Protein AF-A0AAP2AKR6-F1 (afdb_monomer)

Organism: Rhodococcus hoagii (NCBI:txid43767)

pLDDT: mean 83.06, std 13.46, range [38.69, 94.25]

Mean predicted aligned error: 6.91 Å

Foldseek 3Di:
DPDPPPQDDDDDPVVVVVVVVQDQKDWDWAADPVGRVDIDIDIDGDPVHDHDDPVSVVVVVVSNVVNVVVVCVPPPD

Nearest PDB structures (foldseek):
  1dw9-assembly1_C  TM=5.654E-01  e=6.480E+00  Escherichia coli
  5n8n-assembly1_A  TM=3.168E-01  e=3.811E+00  Pseudomonas aeruginosa
  6g13-assembly1_A  TM=2.015E-01  e=6.064E+00  Middle East respiratory syndrome-related coronavirus

Sequence (77 aa):
MPDSTSRPTMITREKGEDIRRYATATLTVGRNPDNPEEVRSDLVVDPLMPPICSLRLAHILHDIADHLEAVHGVEGC

Secondary structure (DSSP, 8-state):
---S--PPPP--HHHHHHHHTT-SEEEEEEE-SS-TTSEEEEEEE-TTSPPPPHHHHHHHHHHHHHHHHHHHHHH--

Structure (mmCIF, N/CA/C/O backbone):
data_AF-A0AAP2AKR6-F1
#
_entry.id   AF-A0AAP2AKR6-F1
#
loop_
_atom_site.group_PDB
_atom_site.id
_atom_site.type_symbol
_atom_site.label_atom_id
_atom_site.label_alt_id
_atom_site.label_comp_id
_atom_site.label_asym_id
_atom_site.label_entity_id
_atom_site.label_seq_id
_atom_site.pdbx_PDB_ins_code
_atom_site.Cartn_x
_atom_site.Cartn_y
_atom_site.Cartn_z
_atom_site.occupancy
_atom_site.B_iso_or_equiv
_atom_site.auth_seq_id
_atom_site.auth_comp_id
_atom_site.auth_asym_id
_atom_site.auth_atom_id
_atom_site.pdbx_PDB_model_num
ATOM 1 N N . MET A 1 1 ? -23.615 3.497 -6.007 1.00 38.69 1 MET A N 1
ATOM 2 C CA . MET A 1 1 ? -22.429 3.015 -5.266 1.00 38.69 1 MET A CA 1
ATOM 3 C C . MET A 1 1 ? -21.232 3.679 -5.919 1.00 38.69 1 MET A C 1
ATOM 5 O O . MET A 1 1 ? -21.197 3.627 -7.141 1.00 38.69 1 MET A O 1
ATOM 9 N N . PRO A 1 2 ? -20.359 4.401 -5.199 1.00 40.41 2 PRO A N 1
ATOM 10 C CA . PRO A 1 2 ? -19.243 5.069 -5.853 1.00 40.41 2 PRO A CA 1
ATOM 11 C C . PRO A 1 2 ? -18.294 4.020 -6.444 1.00 40.41 2 PRO A C 1
ATOM 13 O O . PRO A 1 2 ? -18.005 3.006 -5.807 1.00 40.41 2 PRO A O 1
ATOM 16 N N . ASP A 1 3 ? -17.904 4.266 -7.690 1.00 40.59 3 ASP A N 1
ATOM 17 C CA . ASP A 1 3 ? -17.085 3.411 -8.539 1.00 40.59 3 ASP A CA 1
ATOM 18 C C . ASP A 1 3 ? -15.789 2.987 -7.837 1.00 40.59 3 ASP A C 1
ATOM 20 O O . ASP A 1 3 ? -14.985 3.805 -7.394 1.00 40.59 3 ASP A O 1
ATOM 24 N N . SER A 1 4 ? -15.594 1.676 -7.735 1.00 49.09 4 SER A N 1
ATOM 25 C CA . SER A 1 4 ? -14.404 1.030 -7.176 1.00 49.09 4 SER A CA 1
ATOM 26 C C . SER A 1 4 ? -13.288 0.868 -8.216 1.00 49.09 4 SER A C 1
ATOM 28 O O . SER A 1 4 ? -12.497 -0.061 -8.125 1.00 49.09 4 SER A O 1
ATOM 30 N N . THR A 1 5 ? -13.268 1.699 -9.250 1.00 45.28 5 THR A N 1
ATOM 31 C CA . THR A 1 5 ? -12.404 1.543 -10.431 1.00 45.28 5 THR A CA 1
ATOM 32 C C . THR A 1 5 ? -11.315 2.607 -10.511 1.00 45.28 5 THR A C 1
ATOM 34 O O . THR A 1 5 ? -10.640 2.735 -11.533 1.00 45.28 5 THR A O 1
ATOM 37 N N . SER A 1 6 ? -11.099 3.372 -9.438 1.00 55.94 6 SER A N 1
ATOM 38 C CA . SER A 1 6 ? -9.973 4.298 -9.369 1.00 55.94 6 SER A CA 1
ATOM 39 C C . SER A 1 6 ? -8.675 3.500 -9.375 1.00 55.94 6 SER A C 1
ATOM 41 O O . SER A 1 6 ? -8.282 2.937 -8.354 1.00 55.94 6 SER A O 1
ATOM 43 N N . ARG A 1 7 ? -8.023 3.451 -10.543 1.00 58.47 7 ARG A N 1
ATOM 44 C CA . ARG A 1 7 ? -6.682 2.887 -10.698 1.00 58.47 7 ARG A CA 1
ATOM 45 C C . ARG A 1 7 ? -5.765 3.441 -9.601 1.00 58.47 7 ARG A C 1
ATOM 47 O O . ARG A 1 7 ? -5.846 4.643 -9.308 1.00 58.47 7 ARG A O 1
ATOM 54 N N . PRO A 1 8 ? -4.885 2.606 -9.025 1.00 64.44 8 PRO A N 1
ATOM 55 C CA . PRO A 1 8 ? -3.877 3.081 -8.092 1.00 64.44 8 PRO A CA 1
ATOM 56 C C . PRO A 1 8 ? -3.135 4.257 -8.723 1.00 64.44 8 PRO A C 1
ATOM 58 O O . PRO A 1 8 ? -2.609 4.154 -9.827 1.00 64.44 8 PRO A O 1
ATOM 61 N N . THR A 1 9 ? -3.152 5.410 -8.060 1.00 66.19 9 THR A N 1
ATOM 62 C CA . THR A 1 9 ? -2.448 6.592 -8.557 1.00 66.19 9 THR A CA 1
ATOM 63 C C . THR A 1 9 ? -1.088 6.652 -7.883 1.00 66.19 9 THR A C 1
ATOM 65 O O . THR A 1 9 ? -1.010 6.763 -6.660 1.00 66.19 9 THR A O 1
ATO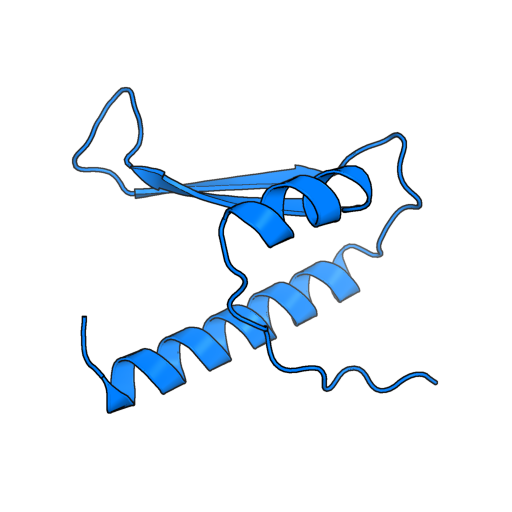M 68 N N . MET A 1 10 ? -0.017 6.609 -8.674 1.00 70.88 10 MET A N 1
ATOM 69 C CA . MET A 1 10 ? 1.325 6.927 -8.190 1.00 70.88 10 MET A CA 1
ATOM 70 C C . MET A 1 10 ? 1.362 8.408 -7.800 1.00 70.88 10 MET A C 1
ATOM 72 O O . MET A 1 10 ? 1.134 9.289 -8.630 1.00 70.88 10 MET A O 1
ATOM 76 N N . ILE A 1 11 ? 1.600 8.690 -6.522 1.00 74.88 11 ILE A N 1
ATOM 77 C CA . ILE A 1 11 ? 1.629 10.052 -5.980 1.00 74.88 11 ILE A CA 1
ATOM 78 C C . ILE A 1 11 ? 3.056 10.480 -5.652 1.00 74.88 11 ILE A C 1
ATOM 80 O O . ILE A 1 11 ? 3.905 9.673 -5.280 1.00 74.88 11 ILE A O 1
ATOM 84 N N . THR A 1 12 ? 3.319 11.782 -5.761 1.00 76.44 12 THR A N 1
ATOM 85 C CA . THR A 1 12 ? 4.593 12.360 -5.328 1.00 76.44 12 THR A CA 1
ATOM 86 C C . THR A 1 12 ? 4.737 12.272 -3.809 1.00 76.44 12 THR A C 1
ATOM 88 O O . THR A 1 12 ? 3.745 12.248 -3.076 1.00 76.44 12 THR A O 1
ATOM 91 N N . ARG A 1 13 ? 5.985 12.285 -3.320 1.00 73.88 13 ARG A N 1
ATOM 92 C CA . ARG A 1 13 ? 6.296 12.270 -1.880 1.00 73.88 13 ARG A CA 1
ATOM 93 C C . ARG A 1 13 ? 5.532 13.349 -1.106 1.00 73.88 13 ARG A C 1
ATOM 95 O O . ARG A 1 13 ? 4.962 13.053 -0.064 1.00 73.88 13 ARG A O 1
ATOM 102 N N . GLU A 1 14 ? 5.490 14.558 -1.656 1.00 75.06 14 GLU A N 1
ATOM 103 C CA . GLU A 1 14 ? 4.844 15.732 -1.060 1.00 75.06 14 GLU A CA 1
ATOM 104 C C . GLU A 1 14 ? 3.325 15.541 -0.905 1.00 75.06 14 GLU A C 1
ATOM 106 O O . GLU A 1 14 ? 2.775 15.781 0.165 1.00 75.06 14 GLU A O 1
ATOM 111 N N . LYS A 1 1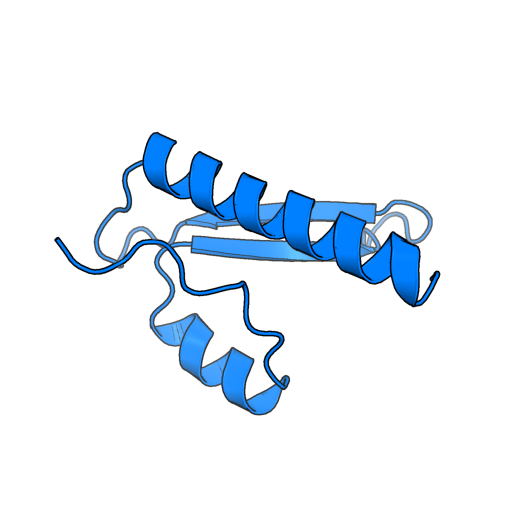5 ? 2.647 14.989 -1.924 1.00 75.31 15 LYS A N 1
ATOM 112 C CA . LYS A 1 15 ? 1.227 14.602 -1.818 1.00 75.31 15 LYS A CA 1
ATOM 113 C C . LYS A 1 15 ? 1.011 13.426 -0.861 1.00 75.31 15 LYS A C 1
ATOM 115 O O . LYS A 1 15 ? -0.031 13.336 -0.216 1.00 75.31 15 LYS A O 1
ATOM 120 N N . GLY A 1 16 ? 1.986 12.525 -0.757 1.00 77.56 16 GLY A N 1
ATOM 121 C CA . GLY A 1 16 ? 1.915 11.351 0.111 1.00 77.56 16 GLY A CA 1
ATOM 122 C C . GLY A 1 16 ? 1.994 11.655 1.605 1.00 77.56 16 GLY A C 1
ATOM 123 O O . GLY A 1 16 ? 1.519 10.851 2.404 1.00 77.56 16 GLY A O 1
ATOM 124 N N . GLU A 1 17 ? 2.586 12.775 2.017 1.00 80.38 17 GLU A N 1
ATOM 125 C CA . GLU A 1 17 ? 2.614 13.171 3.434 1.00 80.38 17 GLU A CA 1
ATOM 126 C C . GLU A 1 17 ? 1.255 13.687 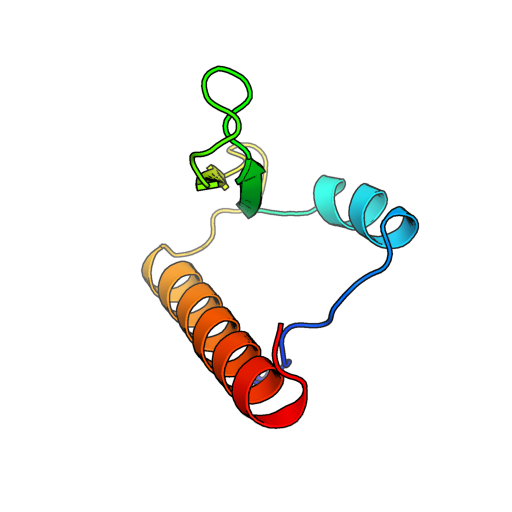3.917 1.00 80.38 17 GLU A C 1
ATOM 128 O O . GLU A 1 17 ? 0.844 13.364 5.030 1.00 80.38 17 GLU A O 1
ATOM 133 N N . ASP A 1 18 ? 0.527 14.413 3.067 1.00 80.81 18 ASP A N 1
ATOM 134 C CA . ASP A 1 18 ? -0.815 14.905 3.388 1.00 80.81 18 ASP A CA 1
ATOM 135 C C . ASP A 1 18 ? -1.849 13.768 3.394 1.00 80.81 18 ASP A C 1
ATOM 137 O O . ASP A 1 18 ? -2.586 13.595 4.363 1.00 80.81 18 ASP A O 1
ATOM 141 N N . ILE A 1 19 ? -1.825 12.897 2.376 1.00 80.69 19 ILE A N 1
ATOM 142 C CA . ILE A 1 19 ? -2.745 11.748 2.274 1.00 80.69 19 ILE A CA 1
ATOM 143 C C . ILE A 1 19 ? -2.605 10.799 3.470 1.00 80.69 19 ILE A C 1
ATOM 145 O O . ILE A 1 19 ? -3.606 10.277 3.964 1.00 80.69 19 ILE A O 1
ATOM 149 N N . ARG A 1 20 ? -1.383 10.605 3.982 1.00 81.19 20 ARG A N 1
ATOM 150 C CA . ARG A 1 20 ? -1.133 9.739 5.144 1.00 81.19 20 ARG A CA 1
ATOM 151 C C . ARG A 1 20 ? -1.869 10.186 6.404 1.00 81.19 20 ARG A C 1
ATOM 153 O O . ARG A 1 20 ? -2.234 9.330 7.199 1.00 81.19 20 ARG A O 1
ATOM 160 N N . ARG A 1 21 ? -2.144 11.484 6.567 1.00 82.81 21 ARG A N 1
ATOM 161 C CA . ARG A 1 21 ? -2.900 12.008 7.722 1.00 82.81 21 ARG A CA 1
ATOM 162 C C . ARG A 1 21 ? -4.360 11.561 7.740 1.00 82.81 21 ARG A C 1
ATOM 164 O O . ARG A 1 21 ? -4.999 11.636 8.781 1.00 82.81 21 ARG A O 1
ATOM 171 N N . TYR A 1 22 ? -4.878 11.125 6.595 1.00 84.12 22 TYR A N 1
ATOM 172 C CA . TYR A 1 22 ? -6.271 10.726 6.412 1.00 84.12 22 TYR A CA 1
ATOM 173 C C . TYR A 1 22 ? -6.405 9.259 5.981 1.00 84.12 22 TYR A C 1
ATOM 175 O O . TYR A 1 22 ? -7.488 8.825 5.586 1.00 84.12 22 TYR A O 1
ATOM 183 N N . ALA A 1 23 ? -5.319 8.486 6.024 1.00 88.00 23 ALA A N 1
ATOM 184 C CA . ALA A 1 23 ? -5.313 7.107 5.565 1.00 88.00 23 ALA A CA 1
ATOM 185 C C . ALA A 1 23 ? -5.815 6.157 6.661 1.00 88.00 23 ALA A C 1
ATOM 187 O O . ALA A 1 23 ? -5.208 6.047 7.720 1.00 88.00 23 ALA A O 1
ATOM 188 N N . THR 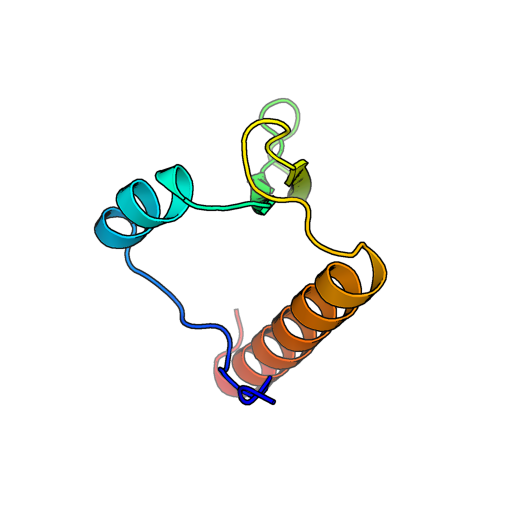A 1 24 ? -6.876 5.394 6.380 1.00 90.56 24 THR A N 1
ATOM 189 C CA . THR A 1 24 ? -7.302 4.288 7.258 1.00 90.56 24 THR A CA 1
ATOM 190 C C . THR A 1 24 ? -6.251 3.175 7.325 1.00 90.56 24 THR A C 1
ATOM 192 O O . THR A 1 24 ? -6.084 2.540 8.363 1.00 90.56 24 THR A O 1
ATOM 195 N N . ALA A 1 25 ? -5.542 2.918 6.223 1.00 90.56 25 ALA A N 1
ATOM 196 C CA . ALA A 1 25 ? -4.486 1.918 6.150 1.00 90.56 25 ALA A CA 1
ATOM 197 C C . ALA A 1 25 ? -3.317 2.429 5.302 1.00 90.56 25 ALA A C 1
ATOM 199 O O . ALA A 1 25 ? -3.525 3.087 4.281 1.00 90.56 25 ALA A O 1
ATOM 200 N N . THR A 1 26 ? -2.096 2.100 5.714 1.00 90.75 26 THR A N 1
ATOM 201 C CA . THR A 1 26 ? -0.856 2.439 5.010 1.00 90.75 26 THR A CA 1
ATOM 202 C C . THR A 1 26 ? -0.081 1.163 4.709 1.00 90.75 26 THR A C 1
ATOM 204 O O . THR A 1 26 ? 0.298 0.443 5.631 1.00 90.75 26 THR A O 1
ATOM 207 N N . LEU A 1 27 ? 0.169 0.899 3.423 1.00 90.12 27 LEU A N 1
ATOM 208 C CA . LEU A 1 27 ? 1.110 -0.123 2.970 1.00 90.12 27 LEU A CA 1
ATOM 209 C C . LEU A 1 27 ? 2.480 0.525 2.757 1.00 90.12 27 LEU A C 1
ATOM 211 O O . LEU A 1 27 ? 2.608 1.474 1.981 1.00 90.12 27 LEU A O 1
ATOM 215 N N . THR A 1 28 ? 3.506 -0.003 3.411 1.00 89.19 28 THR A N 1
ATOM 216 C CA . THR A 1 28 ? 4.903 0.366 3.169 1.00 89.19 28 THR A CA 1
ATOM 217 C C . THR A 1 28 ? 5.655 -0.830 2.618 1.00 89.19 28 THR A C 1
ATOM 219 O O . THR A 1 28 ? 5.606 -1.898 3.217 1.00 89.19 28 THR A O 1
ATOM 222 N N . VAL A 1 29 ? 6.367 -0.641 1.507 1.00 90.62 29 VAL A N 1
ATOM 223 C CA . VAL A 1 29 ? 7.267 -1.636 0.910 1.00 90.62 29 VAL A CA 1
ATOM 224 C C . VAL A 1 29 ? 8.648 -1.006 0.799 1.00 90.62 29 VAL A C 1
ATOM 226 O O . VAL A 1 29 ? 8.778 0.122 0.319 1.00 90.62 29 VAL A O 1
ATOM 229 N N . GLY A 1 30 ? 9.680 -1.700 1.264 1.00 90.44 30 GLY A N 1
ATOM 230 C CA . GLY A 1 30 ? 11.041 -1.176 1.248 1.00 90.44 30 GLY A CA 1
ATOM 231 C C . GLY A 1 30 ? 12.067 -2.210 1.678 1.00 90.44 30 GLY A C 1
ATOM 232 O O . GLY A 1 30 ? 11.743 -3.372 1.900 1.00 90.44 30 GLY A O 1
ATOM 233 N N . ARG A 1 31 ? 13.325 -1.784 1.794 1.00 93.69 31 ARG A N 1
ATOM 234 C CA . ARG A 1 31 ? 14.386 -2.643 2.329 1.00 93.69 31 ARG A CA 1
ATOM 235 C C . ARG A 1 31 ? 14.232 -2.777 3.836 1.00 93.69 31 ARG A C 1
ATOM 237 O O . ARG A 1 31 ? 13.960 -1.786 4.517 1.00 93.69 31 ARG A O 1
ATOM 244 N N . ASN A 1 32 ? 14.437 -3.984 4.345 1.00 89.25 32 ASN A N 1
ATOM 245 C CA . ASN A 1 32 ? 14.538 -4.219 5.774 1.00 89.25 32 ASN A CA 1
ATOM 246 C C . ASN A 1 32 ? 15.763 -3.444 6.320 1.00 89.25 32 ASN A C 1
ATOM 248 O O . ASN A 1 32 ? 16.867 -3.609 5.794 1.00 89.25 32 ASN A O 1
ATOM 252 N N . PRO A 1 33 ? 15.603 -2.576 7.338 1.00 86.81 33 PRO A N 1
ATOM 253 C CA . PRO A 1 33 ? 16.718 -1.806 7.891 1.00 86.81 33 PRO A CA 1
ATOM 254 C C . PRO A 1 33 ? 17.780 -2.688 8.559 1.00 86.81 33 PRO A C 1
ATOM 256 O O . PRO A 1 33 ? 18.954 -2.322 8.554 1.00 86.81 33 PRO A O 1
ATOM 259 N N . ASP A 1 34 ? 17.383 -3.847 9.090 1.00 92.94 34 ASP A N 1
ATOM 260 C CA . ASP A 1 34 ? 18.284 -4.797 9.750 1.00 92.94 34 ASP A CA 1
ATOM 261 C C . ASP A 1 34 ? 18.980 -5.725 8.741 1.00 92.94 34 ASP A C 1
ATOM 263 O O . ASP A 1 34 ? 20.054 -6.262 9.014 1.00 92.94 34 ASP A O 1
ATOM 267 N N . ASN A 1 35 ? 18.381 -5.901 7.559 1.00 92.12 35 ASN A N 1
ATOM 268 C CA . ASN A 1 35 ? 18.919 -6.710 6.470 1.00 92.12 35 ASN A CA 1
ATOM 269 C C . ASN A 1 35 ? 18.592 -6.085 5.098 1.00 92.12 35 ASN A C 1
ATOM 271 O O . ASN A 1 35 ? 17.564 -6.410 4.505 1.00 92.12 35 ASN A O 1
ATOM 275 N N . PRO A 1 36 ? 19.459 -5.217 4.549 1.00 91.44 36 PRO A N 1
ATOM 276 C CA . PRO A 1 36 ? 19.158 -4.463 3.329 1.00 91.44 36 PRO A CA 1
ATOM 277 C C . PRO A 1 36 ? 18.914 -5.293 2.057 1.00 91.44 36 PRO A C 1
ATOM 279 O O . PRO A 1 36 ? 18.386 -4.745 1.089 1.00 91.44 36 PRO A O 1
ATOM 282 N N . GLU A 1 37 ? 19.303 -6.572 2.043 1.00 93.00 37 GLU A N 1
ATOM 283 C CA . GLU A 1 37 ? 19.055 -7.509 0.933 1.00 93.00 37 GLU A CA 1
ATOM 284 C C . GLU A 1 37 ? 17.619 -8.058 0.932 1.00 93.00 37 GLU A C 1
ATOM 286 O O . GLU A 1 37 ? 17.158 -8.632 -0.053 1.00 93.00 37 GLU A O 1
ATOM 291 N N . GLU A 1 38 ? 16.889 -7.880 2.031 1.00 94.25 38 GLU A N 1
ATOM 292 C CA . GLU A 1 38 ? 15.512 -8.327 2.172 1.00 94.25 38 GLU A CA 1
ATOM 293 C C . GLU A 1 38 ? 14.541 -7.177 1.884 1.00 94.25 38 GLU A C 1
ATOM 295 O O . GLU A 1 38 ? 14.651 -6.080 2.441 1.00 94.25 38 GLU A O 1
ATOM 300 N N . VAL A 1 39 ? 13.546 -7.438 1.036 1.00 92.56 39 VAL A N 1
ATOM 301 C CA . VAL A 1 39 ? 12.392 -6.549 0.881 1.00 92.56 39 VAL A CA 1
ATOM 302 C C . VAL A 1 39 ? 11.354 -6.924 1.928 1.00 92.56 39 VAL A C 1
ATOM 304 O O . VAL A 1 39 ? 10.923 -8.072 2.007 1.00 92.56 39 VAL A O 1
ATOM 307 N N . ARG A 1 40 ? 10.925 -5.937 2.709 1.00 92.44 40 ARG A N 1
ATOM 308 C CA . ARG A 1 40 ? 9.877 -6.068 3.714 1.00 92.44 40 ARG A CA 1
ATOM 309 C C . ARG A 1 40 ? 8.667 -5.232 3.318 1.00 92.44 40 ARG A C 1
ATOM 311 O O . ARG A 1 40 ? 8.799 -4.135 2.770 1.00 92.44 40 ARG A O 1
ATOM 318 N N . SER A 1 41 ? 7.487 -5.755 3.636 1.00 91.81 41 SER A N 1
ATOM 319 C CA . SER A 1 41 ? 6.227 -5.031 3.537 1.00 91.81 41 SER A CA 1
ATOM 320 C C . SER A 1 41 ? 5.501 -5.022 4.875 1.00 91.81 41 SER A C 1
ATOM 322 O O . SER A 1 41 ? 5.352 -6.074 5.494 1.00 91.81 41 SER A O 1
ATOM 324 N N . ASP A 1 42 ? 4.982 -3.866 5.269 1.00 91.69 42 ASP A N 1
ATOM 325 C CA . ASP A 1 42 ? 4.156 -3.707 6.463 1.00 91.69 42 ASP A CA 1
ATOM 326 C C . ASP A 1 42 ? 2.843 -3.013 6.085 1.00 91.69 42 ASP A C 1
ATOM 328 O O . ASP A 1 42 ? 2.831 -2.034 5.335 1.00 91.69 42 ASP A O 1
ATOM 332 N N . LEU A 1 43 ? 1.730 -3.532 6.605 1.00 91.62 43 LEU A N 1
ATOM 333 C CA . LEU A 1 43 ? 0.406 -2.928 6.486 1.00 91.62 43 LEU A CA 1
ATOM 334 C C . LEU A 1 43 ? -0.030 -2.445 7.867 1.00 91.62 43 LEU A C 1
ATOM 336 O O . LEU A 1 43 ? -0.311 -3.250 8.754 1.00 91.62 43 LEU A O 1
ATOM 340 N N . VAL A 1 44 ? -0.094 -1.129 8.042 1.00 90.69 44 VAL A N 1
ATOM 341 C CA . VAL A 1 44 ? -0.495 -0.491 9.300 1.00 90.69 44 VAL A CA 1
ATOM 342 C C . VAL A 1 44 ? -1.903 0.066 9.149 1.00 90.69 44 VAL A C 1
ATOM 344 O O . VAL A 1 44 ? -2.176 0.796 8.199 1.00 90.69 44 VAL A O 1
ATOM 347 N N . VAL A 1 45 ? -2.794 -0.265 10.082 1.00 90.19 45 VAL A N 1
ATOM 348 C CA . VAL A 1 45 ? -4.157 0.281 10.151 1.00 90.19 45 VAL A CA 1
ATOM 349 C C . VAL A 1 45 ? -4.215 1.284 11.295 1.00 90.19 45 VAL A C 1
ATOM 351 O O . VAL A 1 45 ? -3.802 0.958 12.408 1.00 90.19 45 VAL A O 1
ATOM 354 N N . ASP A 1 46 ? -4.713 2.490 11.027 1.00 89.56 46 ASP A N 1
ATOM 355 C CA . ASP A 1 46 ? -4.862 3.523 12.052 1.00 89.56 46 ASP A CA 1
ATOM 356 C C . ASP A 1 46 ? -6.173 3.301 12.834 1.00 89.56 46 ASP A C 1
ATOM 358 O O . ASP A 1 46 ? -7.255 3.395 12.246 1.00 89.56 46 ASP A O 1
ATOM 362 N N . PRO A 1 47 ? -6.115 3.010 14.148 1.00 86.50 47 PRO A N 1
ATOM 363 C CA . PRO A 1 47 ? -7.311 2.773 14.953 1.00 86.50 47 PRO A CA 1
ATOM 364 C C . PRO A 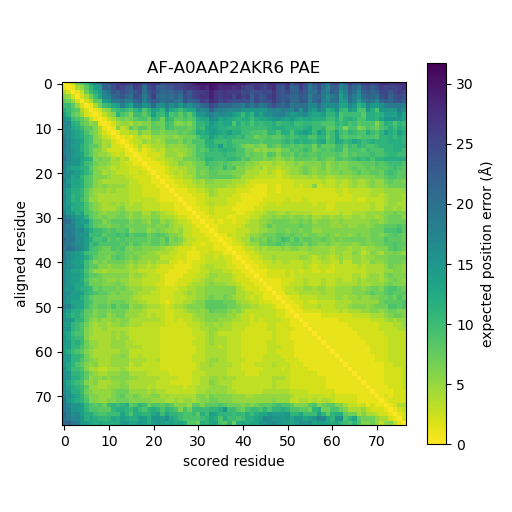1 47 ? -8.146 4.038 15.210 1.00 86.50 47 PRO A C 1
ATOM 366 O O . PRO A 1 47 ? -9.288 3.920 15.653 1.00 86.50 47 PRO A O 1
ATOM 369 N N . LEU A 1 48 ? -7.597 5.235 14.976 1.00 90.50 48 LEU A N 1
ATOM 370 C CA . LEU A 1 48 ? -8.306 6.509 15.134 1.00 90.50 48 LEU A CA 1
ATOM 371 C C . LEU A 1 48 ? -9.116 6.887 13.886 1.00 90.50 48 LEU A C 1
ATOM 373 O O . LEU A 1 48 ? -9.982 7.762 13.957 1.00 90.50 48 LEU A O 1
ATOM 377 N N . MET A 1 49 ? -8.856 6.229 12.756 1.00 91.25 49 MET A N 1
ATOM 378 C CA . MET A 1 49 ? -9.562 6.459 11.501 1.00 91.25 49 MET A CA 1
ATOM 379 C C . MET A 1 49 ? -10.793 5.552 11.373 1.00 91.25 49 MET A C 1
ATOM 381 O O . MET A 1 49 ? -10.829 4.462 11.951 1.00 91.25 49 MET A O 1
ATOM 385 N N . PRO A 1 50 ? -11.820 5.954 10.595 1.00 90.31 50 PRO A N 1
ATOM 386 C CA . PRO A 1 50 ? -12.963 5.092 10.327 1.00 90.31 50 PRO A CA 1
ATOM 387 C C . PRO A 1 50 ? -12.506 3.735 9.773 1.00 90.31 50 PRO A C 1
ATOM 389 O O . PRO A 1 50 ? -11.701 3.710 8.834 1.00 90.31 50 PRO A O 1
ATOM 392 N N . PRO A 1 51 ? -13.002 2.612 10.324 1.00 87.88 51 PRO A N 1
ATOM 393 C CA . PRO A 1 51 ? -12.519 1.293 9.956 1.00 87.88 51 PRO A CA 1
ATOM 394 C C . PRO A 1 51 ? -12.894 0.958 8.512 1.00 87.88 51 PRO A C 1
ATOM 396 O O . PRO A 1 51 ? -14.001 1.242 8.049 1.00 87.88 51 PRO A O 1
ATOM 399 N N . ILE A 1 52 ? -11.979 0.287 7.815 1.00 87.81 52 ILE A N 1
ATOM 400 C CA . ILE A 1 52 ? -12.234 -0.310 6.505 1.00 87.81 52 ILE A CA 1
ATOM 401 C C . ILE A 1 52 ? -12.496 -1.807 6.671 1.00 87.81 52 ILE A C 1
ATOM 403 O O . ILE A 1 52 ? -11.847 -2.486 7.464 1.00 87.81 52 ILE A O 1
ATOM 407 N N . CYS A 1 53 ? -13.453 -2.344 5.915 1.00 92.56 53 CYS A N 1
ATOM 408 C CA . CYS A 1 53 ? -13.682 -3.785 5.870 1.00 92.56 53 CYS A CA 1
ATOM 409 C C . CYS A 1 53 ? -12.431 -4.505 5.337 1.00 92.56 53 CYS A C 1
ATOM 411 O O . CYS A 1 53 ? -11.934 -4.160 4.265 1.00 92.56 53 CYS A O 1
ATOM 413 N N . SER A 1 54 ? -11.960 -5.543 6.032 1.00 90.50 54 SER A N 1
ATOM 414 C CA . SER A 1 54 ? -10.747 -6.275 5.643 1.00 90.50 54 SER A CA 1
ATOM 415 C C . SER A 1 54 ? -10.841 -6.896 4.247 1.00 90.50 54 SER A C 1
ATOM 417 O O . SER A 1 54 ? -9.875 -6.844 3.494 1.00 90.50 54 SER A O 1
ATOM 419 N N . LEU A 1 55 ? -12.014 -7.415 3.858 1.00 92.94 55 LEU A N 1
ATOM 420 C CA . LEU A 1 55 ? -12.230 -7.946 2.506 1.00 92.94 55 LEU A CA 1
ATOM 421 C C . LEU A 1 55 ? -12.098 -6.847 1.446 1.00 92.94 55 LEU A C 1
ATOM 423 O O . LEU A 1 55 ? -11.522 -7.053 0.383 1.00 92.94 55 LEU A O 1
ATOM 427 N N . ARG A 1 56 ? -12.601 -5.649 1.755 1.00 92.31 56 ARG A N 1
ATOM 428 C CA . ARG A 1 56 ? -12.490 -4.498 0.863 1.00 92.31 56 ARG A CA 1
ATOM 429 C C . ARG A 1 56 ? -11.037 -4.061 0.696 1.00 92.31 56 ARG A C 1
ATOM 431 O O . ARG A 1 56 ? -10.633 -3.764 -0.422 1.00 92.31 56 ARG A O 1
ATOM 438 N N . LEU A 1 57 ? -10.272 -4.044 1.787 1.00 91.19 57 LEU A N 1
ATOM 439 C CA . LEU A 1 57 ? -8.845 -3.732 1.756 1.00 91.19 57 LEU A CA 1
ATOM 440 C C . LEU A 1 57 ? -8.057 -4.770 0.945 1.00 91.19 57 LEU A C 1
ATOM 442 O O . LEU A 1 57 ? -7.229 -4.385 0.129 1.00 91.19 57 LEU A O 1
ATOM 446 N N . ALA A 1 58 ? -8.361 -6.062 1.102 1.00 92.88 58 ALA A N 1
ATOM 447 C CA . ALA A 1 58 ? -7.730 -7.127 0.324 1.00 92.88 58 ALA A CA 1
ATOM 448 C C . ALA A 1 58 ? -7.949 -6.957 -1.189 1.00 92.88 58 ALA A C 1
ATOM 450 O O . ALA A 1 58 ? -6.994 -7.062 -1.951 1.00 92.88 58 ALA A O 1
ATOM 451 N N . HIS A 1 59 ? -9.172 -6.627 -1.623 1.00 94.25 59 HIS A N 1
ATOM 452 C CA . HIS A 1 59 ? -9.441 -6.351 -3.039 1.00 94.25 59 HIS A CA 1
ATOM 453 C C . HIS A 1 59 ? -8.652 -5.143 -3.558 1.00 94.25 59 HIS A C 1
ATOM 455 O O . HIS A 1 59 ? -8.060 -5.229 -4.623 1.00 94.25 59 HIS A O 1
ATOM 461 N N . ILE A 1 60 ? -8.562 -4.054 -2.784 1.00 91.00 60 ILE A N 1
ATOM 462 C CA . ILE A 1 60 ? -7.766 -2.878 -3.178 1.00 91.00 60 ILE A CA 1
ATOM 463 C C . ILE A 1 60 ? -6.284 -3.245 -3.339 1.00 91.00 60 ILE A C 1
ATOM 465 O O . ILE A 1 60 ? -5.638 -2.802 -4.283 1.00 91.00 60 ILE A O 1
ATOM 469 N N . LEU A 1 61 ? -5.733 -4.052 -2.427 1.00 91.31 61 LEU A N 1
ATOM 470 C CA . LEU A 1 61 ? -4.344 -4.512 -2.519 1.00 91.31 61 LEU A CA 1
ATOM 471 C C . LEU A 1 61 ? -4.115 -5.415 -3.737 1.00 91.31 61 LEU A C 1
ATOM 473 O O . LEU A 1 61 ? -3.057 -5.332 -4.355 1.00 91.31 61 LEU A O 1
ATOM 477 N N . HIS A 1 62 ? -5.100 -6.236 -4.097 1.00 92.75 62 HIS A N 1
ATOM 478 C CA . HIS A 1 62 ? -5.047 -7.051 -5.306 1.00 92.75 62 HIS A CA 1
ATOM 479 C C . HIS A 1 62 ? -5.070 -6.186 -6.572 1.00 92.75 62 HIS A C 1
ATOM 481 O O . HIS A 1 62 ? -4.187 -6.332 -7.409 1.00 92.75 62 HIS A O 1
ATOM 487 N N . ASP A 1 63 ? -5.970 -5.201 -6.648 1.00 91.56 63 ASP A N 1
ATOM 488 C CA . ASP A 1 63 ? -6.023 -4.247 -7.766 1.00 91.56 63 ASP A CA 1
ATOM 48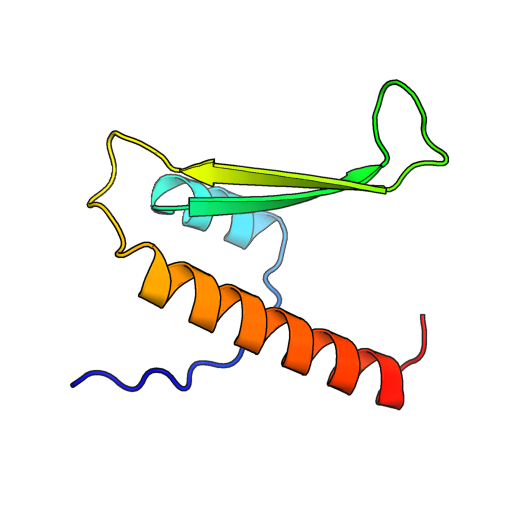9 C C . ASP A 1 63 ? -4.694 -3.475 -7.924 1.00 91.56 63 ASP A C 1
ATOM 491 O O . ASP A 1 63 ? -4.265 -3.158 -9.036 1.00 91.56 63 ASP A O 1
ATOM 495 N N . ILE A 1 64 ? -4.021 -3.164 -6.806 1.00 89.25 64 ILE A N 1
ATOM 496 C CA . ILE A 1 64 ? -2.678 -2.567 -6.807 1.00 89.25 64 ILE A CA 1
ATOM 497 C C . ILE A 1 64 ? -1.643 -3.537 -7.377 1.00 89.25 64 ILE A C 1
ATOM 499 O O . ILE A 1 64 ? -0.835 -3.121 -8.207 1.00 89.25 64 ILE A O 1
ATOM 503 N N . ALA A 1 65 ? -1.657 -4.799 -6.947 1.00 91.19 65 ALA A N 1
ATOM 504 C CA . ALA A 1 65 ? -0.732 -5.816 -7.438 1.00 91.19 65 ALA A CA 1
ATOM 505 C C . ALA A 1 65 ? -0.877 -6.010 -8.955 1.00 91.19 65 ALA A C 1
ATOM 507 O O . ALA A 1 65 ? 0.106 -5.851 -9.678 1.00 91.19 65 ALA A O 1
ATOM 508 N N . ASP A 1 66 ? -2.106 -6.208 -9.439 1.00 91.69 66 ASP A N 1
ATOM 509 C CA . ASP A 1 66 ? -2.413 -6.355 -10.866 1.00 91.69 66 ASP A CA 1
ATOM 510 C C . ASP A 1 66 ? -1.917 -5.147 -11.678 1.00 91.69 66 ASP A C 1
ATOM 512 O O . ASP A 1 66 ? -1.368 -5.286 -12.774 1.00 91.69 66 ASP A O 1
ATOM 516 N N . HIS A 1 67 ? -2.079 -3.934 -11.138 1.00 87.56 67 HIS A N 1
ATOM 517 C CA . HIS A 1 67 ? -1.590 -2.726 -11.795 1.00 87.56 67 HIS A CA 1
ATOM 518 C C . HIS A 1 67 ? -0.058 -2.681 -11.878 1.00 87.56 67 HIS A C 1
ATOM 520 O O . HIS A 1 67 ? 0.476 -2.335 -12.933 1.00 87.56 67 HIS A O 1
ATOM 526 N N . LEU A 1 68 ? 0.646 -3.025 -10.797 1.00 87.31 68 LEU A N 1
ATOM 527 C CA . LEU A 1 68 ? 2.111 -3.037 -10.765 1.00 87.31 68 LEU A CA 1
ATOM 528 C C . LEU A 1 68 ? 2.692 -4.097 -11.708 1.00 87.31 68 LEU A C 1
ATOM 530 O O . LEU A 1 68 ? 3.652 -3.809 -12.422 1.00 87.31 68 LEU A O 1
ATOM 534 N N . GLU A 1 69 ? 2.088 -5.285 -11.767 1.00 90.62 69 GLU A N 1
ATOM 535 C CA . GLU A 1 69 ? 2.470 -6.336 -12.717 1.00 90.62 69 GLU A CA 1
ATOM 536 C C . GLU A 1 69 ? 2.290 -5.875 -14.168 1.00 90.62 69 GLU A C 1
ATOM 538 O O . GLU A 1 69 ? 3.179 -6.063 -15.003 1.00 90.62 69 GLU A O 1
ATOM 543 N N . ALA A 1 70 ? 1.172 -5.205 -14.462 1.00 88.00 70 ALA A N 1
ATOM 544 C CA . ALA A 1 70 ? 0.923 -4.646 -15.785 1.00 88.00 70 ALA A CA 1
ATOM 545 C C . ALA A 1 70 ? 1.952 -3.568 -16.170 1.00 88.00 7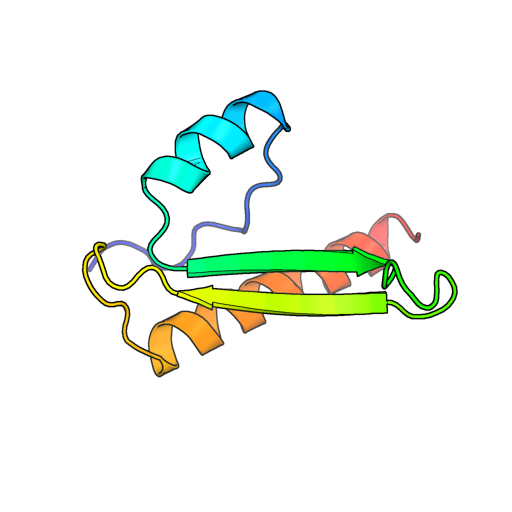0 ALA A C 1
ATOM 547 O O . ALA A 1 70 ? 2.404 -3.548 -17.314 1.00 88.00 70 ALA A O 1
ATOM 548 N N . VAL A 1 71 ? 2.341 -2.689 -15.236 1.00 85.88 71 VAL A N 1
ATOM 549 C CA . VAL A 1 71 ? 3.383 -1.671 -15.470 1.00 85.88 71 VAL A CA 1
ATOM 550 C C . VAL A 1 71 ? 4.744 -2.327 -15.705 1.00 85.88 71 VAL A C 1
ATOM 552 O O . VAL A 1 71 ? 5.412 -1.990 -16.681 1.00 85.88 71 VAL A O 1
ATOM 555 N N . HIS A 1 72 ? 5.129 -3.313 -14.889 1.00 86.00 72 HIS A N 1
ATOM 556 C CA . HIS A 1 72 ? 6.380 -4.055 -15.071 1.00 86.00 72 HIS A CA 1
ATOM 557 C C . HIS A 1 72 ? 6.461 -4.732 -16.446 1.00 86.00 72 HIS A C 1
ATOM 559 O O . HIS A 1 72 ? 7.497 -4.674 -17.107 1.00 86.00 72 HIS A O 1
ATOM 565 N N . GLY A 1 73 ? 5.358 -5.321 -16.918 1.00 82.62 73 GLY A N 1
ATOM 566 C CA . GLY A 1 73 ? 5.292 -5.924 -18.251 1.00 82.62 73 GLY A CA 1
ATOM 567 C C . GLY A 1 73 ? 5.550 -4.942 -19.404 1.00 82.62 73 GLY A C 1
ATOM 568 O O . GLY A 1 73 ? 5.895 -5.378 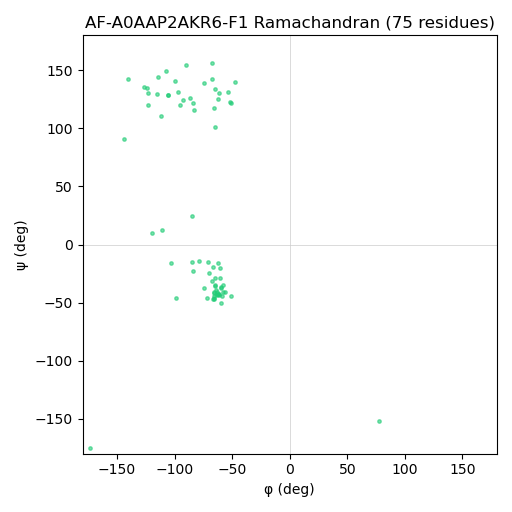-20.502 1.00 82.62 73 GLY A O 1
ATOM 569 N N . VAL A 1 74 ? 5.401 -3.634 -19.169 1.00 84.25 74 V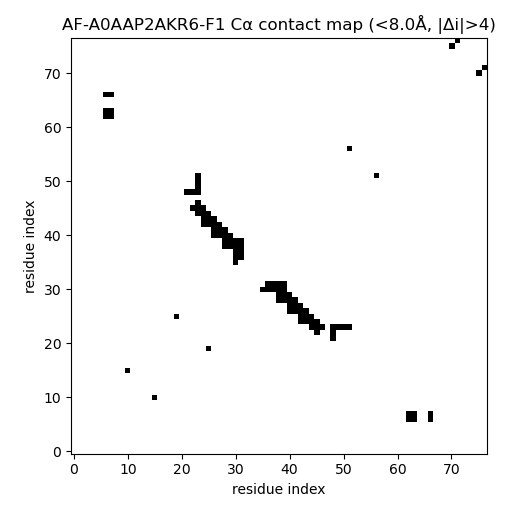AL A N 1
ATOM 570 C CA . VAL A 1 74 ? 5.643 -2.571 -20.157 1.00 84.25 74 VAL A CA 1
ATOM 571 C C . VAL A 1 74 ? 7.021 -1.933 -19.980 1.00 84.25 74 VAL A C 1
ATOM 573 O O . VAL A 1 74 ? 7.722 -1.718 -20.968 1.00 84.25 74 VAL A O 1
ATOM 576 N N . GLU A 1 75 ? 7.401 -1.608 -18.745 1.00 81.38 75 GLU A N 1
ATOM 577 C CA . GLU A 1 75 ? 8.560 -0.753 -18.448 1.00 81.38 75 GLU A CA 1
ATOM 578 C C . GLU A 1 75 ? 9.792 -1.534 -17.961 1.00 81.38 75 GLU A C 1
ATOM 580 O O . GLU A 1 75 ? 10.906 -1.014 -18.020 1.00 81.38 75 GLU A O 1
ATOM 585 N N . GLY A 1 76 ? 9.629 -2.791 -17.540 1.00 72.31 76 GLY A N 1
ATOM 586 C CA . GLY A 1 76 ? 10.682 -3.553 -16.871 1.00 72.31 76 GLY A CA 1
ATOM 587 C C . GLY A 1 76 ? 10.845 -3.149 -15.401 1.00 72.31 76 GLY A C 1
ATOM 588 O O . GLY A 1 76 ? 9.869 -2.790 -14.741 1.00 72.31 76 GLY A O 1
ATOM 589 N N . CYS A 1 77 ? 12.059 -3.296 -14.864 1.00 72.38 77 CYS A N 1
ATOM 590 C CA . CYS A 1 77 ? 12.427 -2.818 -13.524 1.00 72.38 77 CYS A CA 1
ATOM 591 C C . CYS A 1 77 ? 13.121 -1.458 -13.601 1.00 72.38 77 CYS A C 1
ATOM 593 O O . CYS A 1 77 ? 14.005 -1.317 -14.479 1.00 72.38 77 CYS A O 1
#

Solvent-accessible surface area (backbone atoms only — not comparable to full-atom values): 4967 Å² total; per-residue (Å²): 128,85,78,91,72,75,68,81,74,91,70,54,74,76,61,49,60,60,52,56,78,74,41,42,60,48,79,49,77,46,61,30,90,92,43,70,90,40,80,40,74,50,78,48,69,43,87,89,40,75,84,73,58,67,71,60,52,52,51,53,53,46,55,42,48,58,49,51,54,55,48,36,77,74,71,55,131

Radius of gyration: 14.33 Å; Cα contacts (8 Å, |Δi|>4): 51; chains: 1; bounding box: 42×24×35 Å